Protein AF-A0A2V9PNW0-F1 (afdb_monomer_lite)

pLDDT: mean 81.1, std 16.1, range [35.38, 97.94]

Radius of gyration: 24.71 Å; chains: 1; bounding box: 60×25×69 Å

Structure (mmCIF, N/CA/C/O backbone):
data_AF-A0A2V9PNW0-F1
#
_entry.id   AF-A0A2V9PNW0-F1
#
loop_
_atom_site.group_PDB
_atom_site.id
_atom_site.type_symbol
_atom_site.label_atom_id
_atom_site.label_alt_id
_atom_site.label_comp_id
_atom_site.label_asym_id
_atom_site.label_entity_id
_atom_site.label_seq_id
_atom_site.pdbx_PDB_ins_code
_atom_site.Cartn_x
_atom_site.Cartn_y
_atom_site.Cartn_z
_atom_site.occupancy
_atom_site.B_iso_or_equiv
_atom_site.auth_seq_id
_atom_site.auth_comp_id
_atom_site.auth_asym_id
_atom_site.auth_atom_id
_atom_site.pdbx_PDB_model_num
ATOM 1 N N . MET A 1 1 ? 42.833 11.313 -47.149 1.00 35.38 1 MET A N 1
ATOM 2 C CA . MET A 1 1 ? 42.525 10.162 -46.273 1.00 35.38 1 MET A CA 1
ATOM 3 C C . MET A 1 1 ? 41.827 10.731 -45.046 1.00 35.38 1 MET A C 1
ATOM 5 O O . MET A 1 1 ? 42.430 11.571 -44.400 1.00 35.38 1 MET A O 1
ATOM 9 N N . LYS A 1 2 ? 40.541 10.427 -44.826 1.00 39.41 2 LYS A N 1
ATOM 10 C CA . LYS A 1 2 ? 39.776 10.883 -43.650 1.00 39.41 2 LYS A CA 1
ATOM 11 C C . LYS A 1 2 ? 39.806 9.745 -42.632 1.00 39.41 2 LYS A C 1
ATOM 13 O O . LYS A 1 2 ? 39.310 8.666 -42.948 1.00 39.41 2 LYS A O 1
ATOM 18 N N . ASP A 1 3 ? 40.432 9.949 -41.481 1.00 43.16 3 ASP A N 1
ATOM 19 C CA . ASP A 1 3 ? 40.456 8.973 -40.396 1.00 43.16 3 ASP A CA 1
ATOM 20 C C . ASP A 1 3 ? 39.111 8.998 -39.654 1.00 43.16 3 ASP A C 1
ATOM 22 O O . ASP A 1 3 ? 38.751 9.899 -38.902 1.00 43.16 3 ASP A O 1
ATOM 26 N N . GLY A 1 4 ? 38.292 7.995 -39.957 1.00 46.31 4 GLY A N 1
ATOM 27 C CA . GLY A 1 4 ? 36.977 7.799 -39.364 1.00 46.31 4 GLY A CA 1
ATOM 28 C C . GLY A 1 4 ? 37.054 7.133 -37.995 1.00 46.31 4 GLY A C 1
ATOM 29 O O . GLY A 1 4 ? 36.703 5.966 -37.867 1.00 46.31 4 GLY A O 1
ATOM 30 N N . SER A 1 5 ? 37.449 7.870 -36.962 1.00 52.53 5 SER A N 1
ATOM 31 C CA . SER A 1 5 ? 37.249 7.451 -35.569 1.00 52.53 5 SER A CA 1
ATOM 32 C C . SER A 1 5 ? 36.671 8.607 -34.766 1.00 52.53 5 SER A C 1
ATOM 34 O O . SER A 1 5 ? 37.365 9.279 -34.006 1.00 52.53 5 SER A O 1
ATOM 36 N N . SER A 1 6 ? 35.376 8.856 -34.965 1.00 51.34 6 SER A N 1
ATOM 37 C CA . SER A 1 6 ? 34.610 9.743 -34.094 1.00 51.34 6 SER A CA 1
ATOM 38 C C . SER A 1 6 ? 34.497 9.061 -32.730 1.00 51.34 6 SER A C 1
ATOM 40 O O . SER A 1 6 ? 33.733 8.115 -32.542 1.00 51.34 6 SER A O 1
ATOM 42 N N . LEU A 1 7 ? 35.362 9.470 -31.804 1.00 58.97 7 LEU A N 1
ATOM 43 C CA . LEU A 1 7 ? 35.321 9.035 -30.416 1.00 58.97 7 LEU A CA 1
ATOM 44 C C . LEU A 1 7 ? 34.025 9.589 -29.819 1.00 58.97 7 LEU A C 1
ATOM 46 O O . LEU A 1 7 ? 33.890 10.800 -29.674 1.00 58.97 7 LEU A O 1
ATOM 50 N N . ILE A 1 8 ? 33.068 8.714 -29.511 1.00 63.97 8 ILE A N 1
ATOM 51 C CA . ILE A 1 8 ? 31.850 9.106 -28.797 1.00 63.97 8 ILE A CA 1
ATOM 52 C C . ILE A 1 8 ? 32.288 9.683 -27.446 1.00 63.97 8 ILE A C 1
ATOM 54 O O . ILE A 1 8 ? 32.875 8.974 -26.623 1.00 63.97 8 ILE A O 1
ATOM 58 N N . ASP A 1 9 ? 32.048 10.978 -27.246 1.00 67.94 9 ASP A N 1
ATOM 59 C CA . ASP A 1 9 ? 32.286 11.646 -25.973 1.00 67.94 9 ASP A CA 1
ATOM 60 C C . ASP A 1 9 ? 31.179 11.261 -24.988 1.00 67.94 9 ASP A C 1
ATOM 62 O O . ASP A 1 9 ? 30.088 11.831 -24.971 1.00 67.94 9 ASP A O 1
ATOM 66 N N . LEU A 1 10 ? 31.471 10.248 -24.174 1.00 70.81 10 LEU A N 1
ATOM 67 C CA . LEU A 1 10 ? 30.571 9.763 -23.133 1.00 70.81 10 LEU A CA 1
ATOM 68 C C . LEU A 1 10 ? 30.488 10.711 -21.931 1.00 70.81 10 LEU A C 1
ATOM 70 O O . LEU A 1 10 ? 29.634 10.494 -21.077 1.00 70.81 10 LEU A O 1
ATOM 74 N N . GLY A 1 11 ? 31.310 11.769 -21.867 1.00 70.06 11 GLY A N 1
ATOM 75 C CA . GLY A 1 11 ? 31.331 12.713 -20.745 1.00 70.06 11 GLY A CA 1
ATOM 76 C C . GLY A 1 11 ? 30.011 13.460 -20.536 1.00 70.06 11 GLY A C 1
ATOM 77 O O . GLY A 1 11 ? 29.768 14.005 -19.461 1.00 70.06 11 GLY A O 1
ATOM 78 N N . THR A 1 12 ? 29.137 13.446 -21.545 1.00 74.06 12 THR A N 1
ATOM 79 C CA . THR A 1 12 ? 27.784 14.016 -21.490 1.00 74.06 12 THR A CA 1
ATOM 80 C C . THR A 1 12 ? 26.681 12.962 -21.360 1.00 74.06 12 THR A C 1
ATOM 82 O O . THR A 1 12 ? 25.506 13.310 -21.265 1.00 74.06 12 THR A O 1
ATOM 85 N N . CYS A 1 13 ? 27.034 11.676 -21.339 1.00 81.81 13 CYS A N 1
ATOM 86 C CA . CYS A 1 13 ? 26.082 10.581 -21.253 1.00 81.81 13 CYS A CA 1
ATOM 87 C C . CYS A 1 13 ? 25.822 10.184 -19.797 1.00 81.81 13 CYS A C 1
ATOM 89 O O . CYS A 1 13 ? 26.740 10.024 -18.987 1.00 81.81 13 CYS A O 1
ATOM 91 N N . GLU A 1 14 ? 24.549 9.960 -19.487 1.00 85.19 14 GLU A N 1
ATOM 92 C CA . GLU A 1 14 ? 24.104 9.408 -18.213 1.00 85.19 14 GLU A CA 1
ATOM 93 C C . GLU A 1 14 ? 23.606 7.974 -18.418 1.00 85.19 14 GLU A C 1
ATOM 95 O O . GLU A 1 14 ? 22.888 7.671 -19.371 1.00 85.19 14 GLU A O 1
ATOM 100 N N . LEU A 1 15 ? 24.007 7.086 -17.513 1.00 86.38 15 LEU A N 1
ATOM 101 C CA . LEU A 1 15 ? 23.532 5.716 -17.415 1.00 86.38 15 LEU A CA 1
ATOM 102 C C . LEU A 1 15 ? 22.468 5.640 -16.321 1.00 86.38 15 LEU A C 1
ATOM 104 O O . LEU A 1 15 ? 22.697 6.061 -15.186 1.00 86.38 15 LEU A O 1
ATOM 108 N N . ILE A 1 16 ? 21.315 5.071 -16.657 1.00 87.31 16 ILE A N 1
ATOM 109 C CA . ILE A 1 16 ? 20.193 4.879 -15.738 1.00 87.31 16 ILE A CA 1
ATOM 110 C C . ILE A 1 16 ? 19.760 3.418 -15.832 1.00 87.31 16 ILE A C 1
ATOM 112 O O . ILE A 1 16 ? 19.622 2.879 -16.928 1.00 87.31 16 ILE A O 1
ATOM 116 N N . ALA A 1 17 ? 19.546 2.778 -14.684 1.00 88.31 17 ALA A N 1
ATOM 117 C CA . ALA A 1 17 ? 18.937 1.456 -14.626 1.00 88.31 17 ALA A CA 1
ATOM 118 C C . ALA A 1 17 ? 17.413 1.587 -14.514 1.00 88.31 17 ALA A C 1
ATOM 120 O O . ALA A 1 17 ? 16.915 2.304 -13.642 1.00 88.31 17 ALA A O 1
ATOM 121 N N . ASP A 1 18 ? 16.692 0.879 -15.382 1.00 86.75 18 ASP A N 1
ATOM 122 C CA . ASP A 1 18 ? 15.231 0.865 -15.417 1.00 86.75 18 ASP A CA 1
ATOM 123 C C . ASP A 1 18 ? 14.691 -0.477 -14.908 1.00 86.75 18 ASP A C 1
ATOM 125 O O . ASP A 1 18 ? 15.042 -1.547 -15.410 1.00 86.75 18 ASP A O 1
ATOM 129 N N . LEU A 1 19 ? 13.854 -0.412 -13.875 1.00 83.50 19 LEU A N 1
ATOM 130 C CA . LEU A 1 19 ? 13.143 -1.549 -13.308 1.00 83.50 19 LEU A CA 1
ATOM 131 C C . LEU A 1 19 ? 11.840 -1.052 -12.677 1.00 83.50 19 LEU A C 1
ATOM 133 O O . LEU A 1 19 ? 11.847 -0.168 -11.817 1.00 83.50 19 LEU A O 1
ATOM 137 N N . ALA A 1 20 ? 10.716 -1.657 -13.063 1.00 81.19 20 ALA A N 1
ATOM 138 C CA . ALA A 1 20 ? 9.394 -1.252 -12.596 1.00 81.19 20 ALA A CA 1
ATOM 139 C C . ALA A 1 20 ? 9.307 -1.214 -11.057 1.00 81.19 20 ALA A C 1
ATOM 141 O O . ALA A 1 20 ? 9.552 -2.211 -10.380 1.00 81.19 20 ALA A O 1
ATOM 142 N N . GLY A 1 21 ? 8.928 -0.057 -10.503 1.00 74.31 21 GLY A N 1
ATOM 143 C CA . GLY A 1 21 ? 8.796 0.142 -9.054 1.00 74.31 21 GLY A CA 1
ATOM 144 C C . GLY A 1 21 ? 10.101 0.473 -8.323 1.00 74.31 21 GLY A C 1
ATOM 145 O O . GLY A 1 21 ? 10.089 0.609 -7.100 1.00 74.31 21 GLY A O 1
ATOM 146 N N . TYR A 1 22 ? 11.206 0.656 -9.043 1.00 85.50 22 TYR A N 1
ATOM 147 C CA . TYR A 1 22 ? 12.496 1.050 -8.489 1.00 85.50 22 TYR A CA 1
ATOM 148 C C . TYR A 1 22 ? 13.016 2.318 -9.170 1.00 85.50 22 TYR A C 1
ATOM 150 O O . TYR A 1 22 ? 12.680 2.623 -10.310 1.00 85.50 22 TYR A O 1
ATOM 158 N N . LYS A 1 23 ? 13.816 3.092 -8.438 1.00 86.94 23 LYS A N 1
ATOM 159 C CA . LYS A 1 23 ? 14.533 4.267 -8.935 1.00 86.94 23 LYS A CA 1
ATOM 160 C C . LYS A 1 23 ? 16.031 4.053 -8.756 1.00 8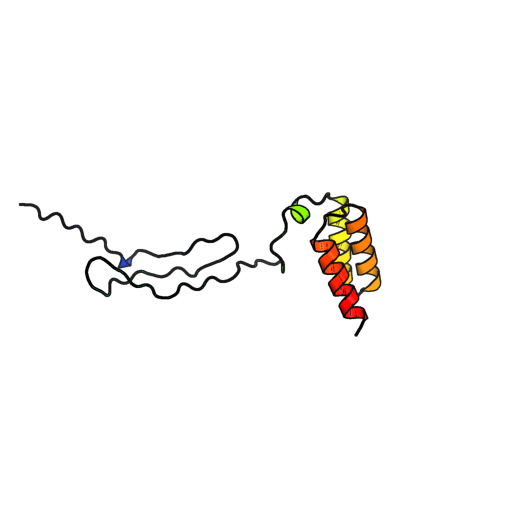6.94 23 LYS A C 1
ATOM 162 O O . LYS A 1 23 ? 16.477 3.660 -7.676 1.00 86.94 23 LYS A O 1
ATOM 167 N N . ALA A 1 24 ? 16.780 4.347 -9.810 1.00 89.19 24 ALA A N 1
ATOM 168 C CA . ALA A 1 24 ? 18.230 4.474 -9.794 1.00 89.19 24 ALA A CA 1
ATOM 169 C C . ALA A 1 24 ? 18.611 5.957 -9.827 1.00 89.19 24 ALA A C 1
ATOM 171 O O . ALA A 1 24 ? 17.911 6.767 -10.438 1.00 89.19 24 ALA A O 1
ATOM 172 N N . GLU A 1 25 ? 19.726 6.310 -9.198 1.00 86.38 25 GLU A N 1
ATOM 173 C CA . GLU A 1 25 ? 20.358 7.607 -9.444 1.00 86.38 25 GLU A CA 1
ATOM 174 C C . GLU A 1 25 ? 21.106 7.553 -10.786 1.00 86.38 25 GLU A C 1
ATOM 176 O O . GLU A 1 25 ? 21.831 6.582 -11.021 1.00 86.38 25 GLU A O 1
ATOM 181 N N . PRO A 1 26 ? 20.930 8.549 -11.678 1.00 85.38 26 PRO A N 1
ATOM 182 C CA . PRO A 1 26 ? 21.688 8.624 -12.922 1.00 85.38 26 PRO A CA 1
ATOM 183 C C . PRO A 1 26 ? 23.187 8.731 -12.647 1.00 85.38 26 PRO A C 1
ATOM 185 O O . PRO A 1 26 ? 23.623 9.570 -11.855 1.00 85.38 26 PRO A O 1
ATOM 188 N N . LEU A 1 27 ? 23.981 7.903 -13.324 1.00 85.94 27 LEU A N 1
ATOM 189 C CA . LEU A 1 27 ? 25.436 7.925 -13.226 1.00 85.94 27 LEU A CA 1
ATOM 190 C C . LEU A 1 27 ? 26.037 8.531 -14.491 1.00 85.94 27 LEU A C 1
ATOM 192 O O . LEU A 1 27 ? 25.788 8.048 -15.593 1.00 85.94 27 LEU A O 1
ATOM 196 N N . ARG A 1 28 ? 26.877 9.556 -14.341 1.00 82.06 28 ARG A N 1
ATOM 197 C CA . ARG A 1 28 ? 27.638 10.112 -15.466 1.00 82.06 28 ARG A CA 1
ATOM 198 C C . ARG A 1 28 ? 28.778 9.190 -15.848 1.00 82.06 28 ARG A C 1
ATOM 200 O O . ARG A 1 28 ? 29.546 8.750 -14.993 1.00 82.06 28 ARG A O 1
ATOM 207 N N . LEU A 1 29 ? 28.888 8.920 -17.141 1.00 79.19 29 LEU A N 1
ATOM 208 C CA . LEU A 1 29 ? 29.941 8.078 -17.677 1.00 79.19 29 LEU A CA 1
ATOM 209 C C . LEU A 1 29 ? 31.204 8.914 -17.876 1.00 79.19 29 LEU A C 1
ATOM 211 O O . LEU A 1 29 ? 31.346 9.649 -18.847 1.00 79.19 29 LEU A O 1
ATOM 215 N N . THR A 1 30 ? 32.160 8.785 -16.964 1.00 69.50 30 THR A N 1
ATOM 216 C CA . THR A 1 30 ? 33.499 9.334 -17.180 1.00 69.50 30 THR A CA 1
ATOM 217 C C . THR A 1 30 ? 34.330 8.290 -17.916 1.00 69.50 30 THR A C 1
ATOM 219 O O . THR A 1 30 ? 34.429 7.143 -17.478 1.00 69.50 30 THR A O 1
ATOM 222 N N . ARG A 1 31 ? 34.943 8.653 -19.046 1.00 66.25 31 ARG A N 1
ATOM 223 C CA . ARG A 1 31 ? 35.860 7.746 -19.745 1.00 66.25 31 ARG A CA 1
ATOM 224 C C . ARG A 1 31 ? 37.163 7.623 -18.954 1.00 66.25 31 ARG A C 1
ATOM 226 O O . ARG A 1 31 ? 38.089 8.400 -19.151 1.00 66.25 31 ARG A O 1
ATOM 233 N N . THR A 1 32 ? 37.241 6.631 -18.078 1.00 59.78 32 THR A N 1
ATOM 234 C CA . THR A 1 32 ? 38.471 6.244 -17.374 1.00 59.78 32 THR A CA 1
ATOM 235 C C . THR A 1 32 ? 38.723 4.755 -17.603 1.00 59.78 32 THR A C 1
ATOM 237 O O . THR A 1 32 ? 38.227 3.930 -16.841 1.00 59.78 32 THR A O 1
ATOM 240 N N . GLY A 1 33 ? 39.433 4.393 -18.681 1.00 59.69 33 GLY A N 1
ATOM 241 C CA . GLY A 1 33 ? 39.796 2.996 -18.966 1.00 59.69 33 GLY A CA 1
ATOM 242 C C . GLY A 1 33 ? 39.984 2.635 -20.445 1.00 59.69 33 GLY A C 1
ATOM 243 O O . GLY A 1 33 ? 39.640 3.415 -21.340 1.00 59.69 33 GLY A O 1
ATOM 244 N N . ASP A 1 34 ? 40.543 1.437 -20.661 1.00 58.16 34 ASP A N 1
ATOM 245 C CA . ASP A 1 34 ? 40.862 0.839 -21.961 1.00 58.16 34 ASP A CA 1
ATOM 246 C C . ASP A 1 34 ? 39.647 0.707 -22.892 1.00 58.16 34 ASP A C 1
ATOM 248 O O . ASP A 1 34 ? 38.486 0.590 -22.494 1.00 58.16 34 ASP A O 1
ATOM 252 N N . ILE A 1 35 ? 39.945 0.754 -24.186 1.00 59.47 35 ILE A N 1
ATOM 253 C CA . ILE A 1 35 ? 38.991 0.837 -25.287 1.00 59.47 35 ILE A CA 1
ATOM 254 C C . ILE A 1 35 ? 38.097 -0.417 -25.292 1.00 59.47 35 ILE A C 1
ATOM 256 O O . ILE A 1 35 ? 38.554 -1.502 -25.631 1.00 59.47 35 ILE A O 1
ATOM 260 N N . GLY A 1 36 ? 36.812 -0.263 -24.951 1.00 64.81 36 GLY A N 1
ATOM 261 C CA . GLY A 1 36 ? 35.785 -1.294 -25.163 1.00 64.81 36 GLY A CA 1
ATOM 262 C C . GLY A 1 36 ? 34.993 -1.736 -23.930 1.00 64.81 36 GLY A C 1
ATOM 263 O O . GLY A 1 36 ? 33.937 -2.338 -24.103 1.00 64.81 36 GLY A O 1
ATOM 264 N N . ALA A 1 37 ? 35.425 -1.406 -22.708 1.00 67.00 37 ALA A N 1
ATOM 265 C CA . ALA A 1 37 ? 34.667 -1.720 -21.495 1.00 67.00 37 ALA A CA 1
ATOM 266 C C . ALA A 1 37 ? 34.698 -0.560 -20.492 1.00 67.00 37 ALA A C 1
ATOM 268 O O . ALA A 1 37 ? 35.760 -0.128 -20.052 1.00 67.00 37 ALA A O 1
ATOM 269 N N . VAL A 1 38 ? 33.517 -0.075 -20.104 1.00 74.94 38 VAL A N 1
ATOM 270 C CA . VAL A 1 38 ? 33.353 0.923 -19.040 1.00 74.94 38 VAL A CA 1
ATOM 271 C C . VAL A 1 38 ? 32.806 0.204 -17.812 1.00 74.94 38 VAL A C 1
ATOM 273 O O . VAL A 1 38 ? 31.672 -0.270 -17.820 1.00 74.94 38 VAL A O 1
ATOM 276 N N . ASN A 1 39 ? 33.616 0.097 -16.759 1.00 77.31 39 ASN A N 1
ATOM 277 C CA . ASN A 1 39 ? 33.161 -0.434 -15.479 1.00 77.31 39 ASN A CA 1
ATOM 278 C C . ASN A 1 39 ? 32.511 0.693 -14.666 1.00 77.31 39 ASN A C 1
ATOM 280 O O . ASN A 1 39 ? 33.176 1.655 -14.292 1.00 77.31 39 ASN A O 1
ATOM 284 N N . VAL A 1 40 ? 31.212 0.559 -14.403 1.00 80.00 40 VAL A N 1
ATOM 285 C CA . VAL A 1 40 ? 30.391 1.545 -13.680 1.00 80.00 40 VAL A CA 1
ATOM 286 C C . VAL A 1 40 ? 30.122 1.160 -12.221 1.00 80.00 40 VAL A C 1
ATOM 288 O O . VAL A 1 40 ? 29.409 1.867 -11.514 1.00 80.00 40 VAL A O 1
ATOM 291 N N . GLY A 1 41 ? 30.695 0.047 -11.754 1.00 83.31 41 GLY A N 1
ATOM 292 C CA . GLY A 1 41 ? 30.455 -0.485 -10.416 1.00 83.31 41 GLY A CA 1
ATOM 293 C C . GLY A 1 41 ? 29.024 -0.994 -10.207 1.00 83.31 41 GLY A C 1
ATOM 294 O O . GLY A 1 41 ? 28.297 -1.310 -11.150 1.00 83.31 41 GLY A O 1
ATOM 295 N N . THR A 1 42 ? 28.626 -1.111 -8.940 1.00 86.38 42 THR A N 1
ATOM 296 C CA . THR A 1 42 ? 27.290 -1.580 -8.548 1.00 86.38 42 THR A CA 1
ATOM 297 C C . THR A 1 42 ? 26.272 -0.447 -8.631 1.00 86.38 42 THR A C 1
ATOM 299 O O . THR A 1 42 ? 26.391 0.548 -7.919 1.00 86.38 42 THR A O 1
ATOM 302 N N . ILE A 1 43 ? 25.218 -0.629 -9.429 1.00 88.31 43 ILE A N 1
ATOM 303 C CA . ILE A 1 43 ? 24.078 0.294 -9.467 1.00 88.31 43 ILE A CA 1
ATOM 304 C C . ILE A 1 43 ? 23.081 -0.107 -8.377 1.00 88.31 43 ILE A C 1
ATOM 306 O O . ILE A 1 43 ? 22.522 -1.203 -8.402 1.00 88.31 43 ILE A O 1
ATOM 310 N N . VAL A 1 44 ? 22.854 0.784 -7.411 1.00 88.50 44 VAL A N 1
ATOM 311 C CA . VAL A 1 44 ? 21.906 0.552 -6.314 1.00 88.50 44 VAL A CA 1
ATOM 312 C C . VAL A 1 44 ? 20.517 1.047 -6.709 1.00 88.50 44 VAL A C 1
ATOM 314 O O . VAL A 1 44 ? 20.317 2.232 -6.974 1.00 88.50 44 VAL A O 1
ATOM 317 N N . LEU A 1 45 ? 19.542 0.139 -6.696 1.00 87.62 45 LEU A N 1
ATOM 318 C CA . LEU A 1 45 ? 18.132 0.448 -6.917 1.00 87.62 45 LEU A CA 1
ATOM 319 C C . LEU A 1 45 ? 17.421 0.678 -5.585 1.00 87.62 45 LEU A C 1
ATOM 321 O O . LEU A 1 45 ? 17.430 -0.185 -4.706 1.00 87.62 45 LEU A O 1
ATOM 325 N N . ARG A 1 46 ? 16.753 1.824 -5.442 1.00 84.12 46 ARG A N 1
ATOM 326 C CA . ARG A 1 46 ? 15.888 2.108 -4.290 1.00 84.12 46 ARG A CA 1
ATOM 327 C C . ARG A 1 46 ? 14.436 1.893 -4.691 1.00 84.12 46 ARG A C 1
ATOM 329 O O . ARG A 1 46 ? 14.029 2.316 -5.769 1.00 84.12 46 ARG A O 1
ATOM 336 N N . GLY A 1 47 ? 13.642 1.261 -3.827 1.00 79.31 47 GLY A N 1
ATOM 337 C CA . GLY A 1 47 ? 12.202 1.129 -4.054 1.00 79.31 47 GLY A CA 1
ATOM 338 C C . GLY A 1 47 ? 11.573 2.509 -4.253 1.00 79.31 47 GLY A C 1
ATOM 339 O O . GLY A 1 47 ? 11.711 3.394 -3.407 1.00 79.31 47 GLY A O 1
ATOM 340 N N . ALA A 1 48 ? 10.911 2.708 -5.388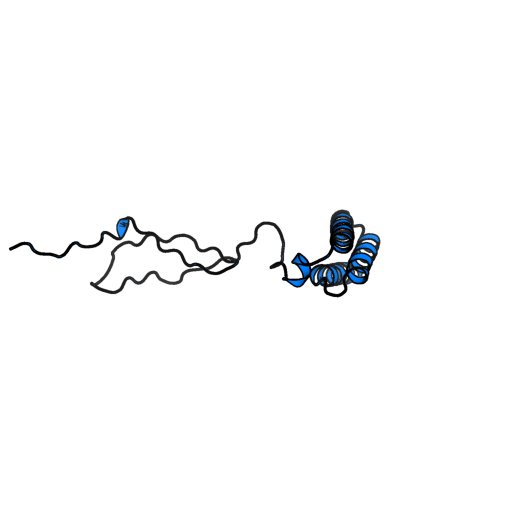 1.00 68.69 48 ALA A N 1
ATOM 341 C CA . ALA A 1 48 ? 10.244 3.949 -5.730 1.00 68.69 48 ALA A CA 1
ATOM 342 C C . ALA A 1 48 ? 8.920 4.015 -4.965 1.00 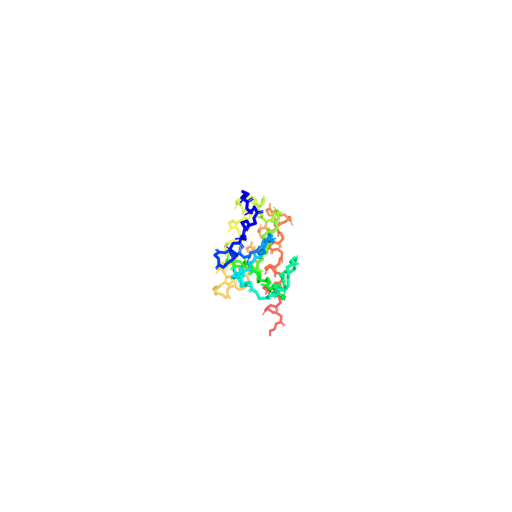68.69 48 ALA A C 1
ATOM 344 O O . ALA A 1 48 ? 7.864 3.705 -5.504 1.00 68.69 48 ALA A O 1
ATOM 345 N N . ALA A 1 49 ? 8.969 4.376 -3.687 1.00 61.28 49 ALA A N 1
ATOM 346 C CA . ALA A 1 49 ? 7.765 4.633 -2.912 1.00 61.28 49 ALA A CA 1
ATOM 347 C C . ALA A 1 49 ? 7.385 6.117 -3.021 1.00 61.28 49 ALA A C 1
ATOM 349 O O . ALA A 1 49 ? 8.102 6.965 -2.489 1.00 61.28 49 ALA A O 1
ATOM 350 N N . PRO A 1 50 ? 6.239 6.461 -3.631 1.00 53.78 50 PRO A N 1
ATOM 351 C CA . PRO A 1 50 ? 5.536 7.675 -3.287 1.00 53.78 50 PRO A CA 1
ATOM 352 C C . PRO A 1 50 ? 4.268 7.269 -2.522 1.00 53.78 50 PRO A C 1
ATOM 354 O O . PRO A 1 50 ? 3.275 6.837 -3.093 1.00 53.78 50 PRO A O 1
ATOM 357 N N . ASN A 1 51 ? 4.298 7.408 -1.200 1.00 51.09 51 ASN A N 1
ATOM 358 C CA . ASN A 1 51 ? 3.107 7.554 -0.353 1.00 51.09 51 ASN A CA 1
ATOM 359 C C . ASN A 1 51 ? 2.131 6.377 -0.173 1.00 51.09 51 ASN A C 1
ATOM 361 O O . ASN A 1 51 ? 1.078 6.588 0.428 1.00 51.09 51 ASN A O 1
ATOM 365 N N . GLN A 1 52 ? 2.460 5.143 -0.557 1.00 50.66 52 GLN A N 1
ATOM 366 C CA . GLN A 1 52 ? 1.771 3.966 -0.011 1.00 50.66 52 GLN A CA 1
ATOM 367 C C . GLN A 1 52 ? 2.781 2.875 0.358 1.00 50.66 52 GLN A C 1
ATOM 369 O O . GLN A 1 52 ? 3.701 2.631 -0.421 1.00 50.66 52 GLN A O 1
ATOM 374 N N . PRO A 1 53 ? 2.646 2.199 1.518 1.00 50.50 53 PRO A N 1
ATOM 375 C CA . PRO A 1 53 ? 3.635 1.221 1.978 1.00 50.50 53 PRO A CA 1
ATOM 376 C C . PRO A 1 53 ? 3.680 -0.072 1.145 1.00 50.50 53 PRO A C 1
ATOM 378 O O . PRO A 1 53 ? 4.325 -1.033 1.560 1.00 50.50 53 PRO A O 1
ATOM 381 N N . PHE A 1 54 ? 2.971 -0.143 0.015 1.00 53.62 54 PHE A N 1
ATOM 382 C CA . PHE A 1 54 ? 2.738 -1.382 -0.713 1.00 53.62 54 PHE A CA 1
ATOM 383 C C . PHE A 1 54 ? 2.767 -1.146 -2.220 1.00 53.62 54 PHE A C 1
ATOM 385 O O . PHE A 1 54 ? 2.122 -0.230 -2.728 1.00 53.62 54 PHE A O 1
ATOM 392 N N . THR A 1 55 ? 3.443 -2.039 -2.940 1.00 54.50 55 THR A N 1
ATOM 393 C CA . THR A 1 55 ? 3.137 -2.326 -4.341 1.00 54.50 55 THR A CA 1
ATOM 394 C C . THR A 1 55 ? 1.654 -2.690 -4.423 1.00 54.50 55 THR A C 1
ATOM 396 O O . THR A 1 55 ? 1.209 -3.700 -3.876 1.00 54.50 55 THR A O 1
ATOM 399 N N . VAL A 1 56 ? 0.842 -1.815 -5.017 1.00 58.09 56 VAL A N 1
ATOM 400 C CA . VAL A 1 56 ? -0.610 -2.008 -5.068 1.00 58.09 56 VAL A CA 1
ATOM 401 C C . VAL A 1 56 ? -0.894 -3.233 -5.941 1.00 58.09 56 VAL A C 1
ATOM 403 O O . VAL A 1 56 ? -0.671 -3.208 -7.148 1.00 58.09 56 VAL A O 1
ATOM 406 N N . SER A 1 57 ? -1.350 -4.330 -5.328 1.00 67.50 57 SER A N 1
ATOM 407 C CA . SER A 1 57 ? -1.750 -5.543 -6.054 1.00 67.50 57 SER A CA 1
ATOM 408 C C . SER A 1 57 ? -2.806 -5.214 -7.116 1.00 67.50 57 SER A C 1
ATOM 410 O O . SER A 1 57 ? -3.699 -4.398 -6.868 1.00 67.50 57 SER A O 1
ATOM 412 N N . LEU A 1 58 ? -2.772 -5.912 -8.258 1.00 68.50 58 LEU A N 1
ATOM 413 C CA . LEU A 1 58 ? -3.819 -5.841 -9.287 1.00 68.50 58 LEU A CA 1
ATOM 414 C C . LEU A 1 58 ? -5.217 -6.037 -8.693 1.00 68.50 58 LEU A C 1
ATOM 416 O O . LEU A 1 58 ? -6.174 -5.385 -9.107 1.00 68.50 58 LEU A O 1
ATOM 420 N N . THR A 1 59 ? -5.334 -6.895 -7.676 1.00 71.81 59 THR A N 1
ATOM 421 C CA . THR A 1 59 ? -6.614 -7.117 -7.009 1.00 71.81 59 THR A CA 1
ATOM 422 C C . THR A 1 59 ? -7.100 -5.862 -6.293 1.00 71.81 59 THR A C 1
ATOM 424 O O . THR A 1 59 ? -8.281 -5.554 -6.384 1.00 71.81 59 THR A O 1
ATOM 427 N N . SER A 1 60 ? -6.210 -5.106 -5.650 1.00 72.81 60 SER A N 1
ATOM 428 C CA . SER A 1 60 ? -6.531 -3.856 -4.956 1.00 72.81 60 SER A CA 1
ATOM 429 C C . SER A 1 60 ? -6.889 -2.716 -5.913 1.00 72.81 60 SER A C 1
ATOM 431 O O . SER A 1 60 ? -7.779 -1.926 -5.605 1.00 72.81 60 SER A O 1
ATOM 433 N N . LEU A 1 61 ? -6.255 -2.647 -7.089 1.00 77.69 61 LEU A N 1
ATOM 434 C CA . LEU A 1 61 ? -6.620 -1.681 -8.136 1.00 77.69 61 LEU A CA 1
ATOM 435 C C . LEU A 1 61 ? -8.039 -1.934 -8.667 1.00 77.69 61 LEU A C 1
ATOM 437 O O . LEU A 1 61 ? -8.823 -0.995 -8.825 1.00 77.69 61 LEU A O 1
ATOM 441 N N . ALA A 1 62 ? -8.379 -3.210 -8.859 1.00 83.69 62 ALA A N 1
ATOM 442 C CA . ALA A 1 62 ? -9.683 -3.664 -9.333 1.00 83.69 62 ALA A CA 1
ATOM 443 C C . ALA A 1 62 ? -10.796 -3.618 -8.266 1.00 83.69 62 ALA A C 1
ATOM 445 O O . ALA A 1 62 ? -11.923 -4.026 -8.545 1.00 83.69 62 ALA A O 1
ATOM 446 N N . ALA A 1 63 ? -10.509 -3.155 -7.043 1.00 88.44 63 ALA A N 1
ATOM 447 C CA . ALA A 1 63 ? -11.520 -3.091 -5.997 1.00 88.44 63 ALA A CA 1
ATOM 448 C C . ALA A 1 63 ? -12.667 -2.134 -6.399 1.00 88.44 63 ALA A C 1
ATOM 450 O O . ALA A 1 63 ? -12.398 -1.016 -6.854 1.00 88.44 63 ALA A O 1
ATOM 451 N N . PRO A 1 64 ? -13.938 -2.535 -6.219 1.00 93.19 64 PRO A N 1
ATOM 452 C CA . PRO A 1 64 ? -15.084 -1.677 -6.500 1.00 93.19 64 PRO A CA 1
ATOM 453 C C . PRO A 1 64 ? -15.170 -0.521 -5.494 1.00 93.19 64 PRO A C 1
ATOM 455 O O . PRO A 1 64 ? -14.729 -0.651 -4.349 1.00 93.19 64 PRO A O 1
ATOM 458 N N . ASP A 1 65 ? -15.805 0.585 -5.884 1.00 93.19 65 ASP A N 1
ATOM 459 C CA . ASP A 1 65 ? -15.854 1.825 -5.088 1.00 93.19 65 ASP A CA 1
ATOM 460 C C . ASP A 1 65 ? -16.416 1.617 -3.681 1.00 93.19 65 ASP A C 1
ATOM 462 O O . ASP A 1 65 ? -15.900 2.160 -2.708 1.00 93.19 65 ASP A O 1
ATOM 466 N N . LYS A 1 66 ? -17.419 0.742 -3.537 1.00 92.50 66 LYS A N 1
ATOM 467 C CA . LYS A 1 66 ? -17.983 0.379 -2.229 1.00 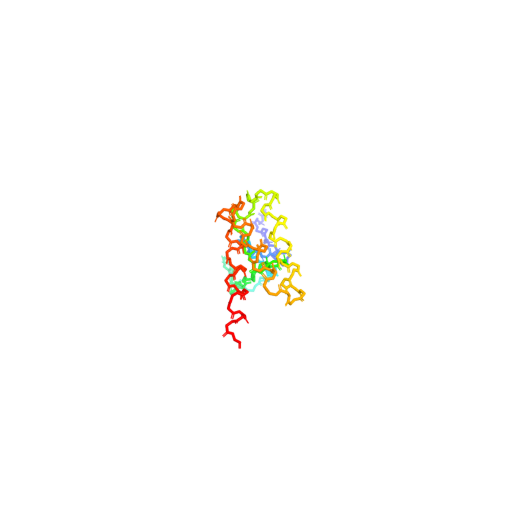92.50 66 LYS A CA 1
ATOM 468 C C . LYS A 1 66 ? -16.933 -0.225 -1.288 1.00 92.50 66 LYS A C 1
ATOM 470 O O . LYS A 1 66 ? -16.950 0.056 -0.090 1.00 92.50 66 LYS A O 1
ATOM 475 N N . ALA A 1 67 ? -16.035 -1.057 -1.816 1.00 95.19 67 ALA A N 1
ATOM 476 C CA . ALA A 1 67 ? -14.960 -1.661 -1.038 1.00 95.19 67 ALA A CA 1
ATOM 477 C C . ALA A 1 67 ? -13.858 -0.637 -0.729 1.00 95.19 67 ALA A C 1
ATOM 479 O O . ALA A 1 67 ? -13.389 -0.585 0.408 1.00 95.19 67 ALA A O 1
ATOM 480 N N . LYS A 1 68 ? -13.498 0.211 -1.704 1.00 93.81 68 LYS A N 1
ATOM 481 C CA . LYS A 1 68 ? -12.522 1.302 -1.534 1.00 93.81 68 LYS A CA 1
ATOM 482 C C . LYS A 1 68 ? -12.964 2.298 -0.461 1.00 93.81 68 LYS A C 1
ATOM 484 O O . LYS A 1 68 ? -12.215 2.541 0.475 1.00 93.81 68 LYS A O 1
ATOM 489 N N . ALA A 1 69 ? -14.214 2.758 -0.505 1.00 95.38 69 ALA A N 1
ATOM 490 C CA . ALA A 1 69 ? -14.760 3.691 0.480 1.00 95.38 69 ALA A CA 1
ATOM 491 C C . ALA A 1 69 ? -14.752 3.114 1.910 1.00 95.38 69 ALA A C 1
ATOM 493 O O . ALA A 1 69 ? -14.442 3.811 2.877 1.00 95.38 69 ALA A O 1
ATOM 494 N N . ALA A 1 70 ? -15.069 1.822 2.066 1.00 97.12 70 ALA A N 1
ATOM 495 C CA . ALA A 1 70 ? -14.979 1.151 3.362 1.00 97.12 70 ALA A CA 1
ATOM 496 C C . ALA A 1 70 ? -13.523 1.026 3.849 1.00 97.12 70 ALA A C 1
ATOM 498 O O . ALA A 1 70 ? -13.255 1.237 5.031 1.00 97.12 70 ALA A O 1
ATOM 499 N N . PHE A 1 71 ? -12.585 0.728 2.947 1.00 96.00 71 PHE A N 1
ATOM 500 C CA . PHE A 1 71 ? -11.158 0.655 3.258 1.00 96.00 71 PHE A CA 1
ATOM 501 C C . PHE A 1 71 ? -10.589 2.018 3.678 1.00 96.00 71 PHE A C 1
ATOM 503 O O . PHE A 1 71 ? -9.962 2.118 4.730 1.00 96.00 71 PHE A O 1
ATOM 510 N N . GLU A 1 72 ? -10.868 3.079 2.921 1.00 95.19 72 GLU A N 1
ATOM 511 C CA . GLU A 1 72 ? -10.423 4.447 3.221 1.00 95.19 72 GLU A CA 1
ATOM 512 C C . GLU A 1 72 ? -10.950 4.939 4.572 1.00 95.19 72 GLU A C 1
ATOM 514 O O . GLU A 1 72 ? -10.204 5.515 5.367 1.00 95.19 72 GLU A O 1
ATOM 519 N N . LYS A 1 73 ? -12.213 4.631 4.887 1.00 96.81 73 LYS A N 1
ATOM 520 C CA . LYS A 1 73 ? -12.788 4.910 6.207 1.00 96.81 73 LYS A CA 1
ATOM 521 C C . LYS A 1 73 ? -12.046 4.173 7.326 1.00 96.81 73 LYS A C 1
ATOM 523 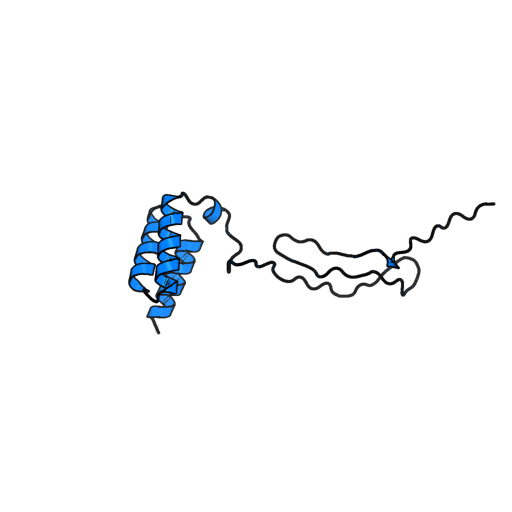O O . LYS A 1 73 ? -11.824 4.749 8.392 1.00 96.81 73 LYS A O 1
ATOM 528 N N . GLY A 1 74 ? -11.664 2.916 7.093 1.00 96.38 74 GLY A N 1
ATOM 529 C CA . GLY A 1 74 ? -10.853 2.134 8.027 1.00 96.38 74 GLY A CA 1
ATOM 530 C C . GLY A 1 74 ? -9.476 2.753 8.254 1.00 96.38 74 GLY A C 1
ATOM 531 O O . GLY A 1 74 ? -9.075 2.938 9.402 1.00 96.38 74 GLY A O 1
ATOM 532 N N . GLU A 1 75 ? -8.795 3.171 7.186 1.00 95.62 75 GLU A N 1
ATOM 533 C CA . GLU A 1 75 ? -7.511 3.879 7.262 1.00 95.62 75 GLU A CA 1
ATOM 534 C C . GLU A 1 75 ? -7.617 5.184 8.062 1.00 95.62 75 GLU A C 1
ATOM 536 O O . GLU A 1 75 ? -6.760 5.478 8.898 1.00 95.62 75 GLU A O 1
ATOM 541 N N . GLU A 1 76 ? -8.677 5.967 7.857 1.00 96.19 76 GLU A N 1
ATOM 542 C CA . GLU A 1 76 ? -8.898 7.206 8.604 1.00 96.19 76 GLU A CA 1
ATOM 543 C C . GLU A 1 76 ? -9.145 6.938 10.098 1.00 96.19 76 GLU A C 1
ATOM 545 O O . GLU A 1 76 ? -8.600 7.625 10.966 1.00 96.19 76 GLU A O 1
ATOM 550 N N . GLN A 1 77 ? -9.940 5.917 10.422 1.00 96.12 77 GLN A N 1
ATOM 551 C CA . GLN A 1 77 ? -10.186 5.501 11.804 1.00 96.12 77 GLN A CA 1
ATOM 552 C C . GLN A 1 77 ? -8.910 4.989 12.475 1.00 96.12 77 GLN A C 1
ATOM 554 O O . GLN A 1 77 ? -8.639 5.366 13.616 1.00 96.12 77 GLN A O 1
ATOM 559 N N . LYS A 1 78 ? -8.101 4.209 11.750 1.00 94.19 78 LYS A N 1
ATOM 560 C CA . LYS A 1 78 ? -6.787 3.725 12.184 1.00 94.19 78 LYS A CA 1
ATOM 561 C C . LYS A 1 78 ? -5.860 4.892 12.527 1.00 94.19 78 LYS A C 1
ATOM 563 O O . LYS A 1 78 ? -5.309 4.931 13.620 1.00 94.19 78 LYS A O 1
ATOM 568 N N . LYS A 1 79 ? -5.764 5.898 11.647 1.00 92.69 79 LYS A N 1
ATOM 569 C CA . LYS A 1 79 ? -4.975 7.126 11.884 1.00 92.69 79 LYS A CA 1
ATOM 570 C C . LYS A 1 79 ? -5.438 7.911 13.115 1.00 92.69 79 LYS A C 1
ATOM 572 O O . LYS A 1 79 ? -4.626 8.557 13.764 1.00 92.69 79 LYS A O 1
ATOM 577 N N . LYS A 1 80 ? -6.730 7.844 13.450 1.00 94.19 80 LYS A N 1
ATOM 578 C CA . LYS A 1 80 ? -7.319 8.464 14.650 1.00 94.19 80 LYS A CA 1
ATOM 579 C C . LYS A 1 80 ? -7.209 7.587 15.910 1.00 94.19 80 LYS A C 1
ATOM 581 O O . LYS A 1 80 ? -7.825 7.927 16.916 1.00 94.19 80 LYS A O 1
ATOM 586 N N . GLY A 1 81 ? -6.512 6.447 15.855 1.00 92.56 81 GLY A N 1
ATOM 587 C CA . GLY A 1 81 ? -6.395 5.497 16.970 1.00 92.56 81 GLY A CA 1
ATOM 588 C C . GLY A 1 81 ? -7.693 4.748 17.304 1.00 92.56 81 GLY A C 1
ATOM 589 O O . GLY A 1 81 ? -7.796 4.103 18.342 1.00 92.56 81 GLY A O 1
ATOM 590 N N . LYS A 1 82 ? -8.716 4.820 16.443 1.00 95.19 82 LYS A N 1
ATOM 591 C CA . LYS A 1 82 ? -10.014 4.157 16.645 1.00 95.19 82 LYS A CA 1
ATOM 592 C C . LYS A 1 82 ? -9.955 2.716 16.138 1.00 95.19 82 LYS A C 1
ATOM 594 O O . LYS A 1 82 ? -10.614 2.375 15.157 1.00 95.19 82 LYS A O 1
ATOM 599 N N . TRP A 1 83 ?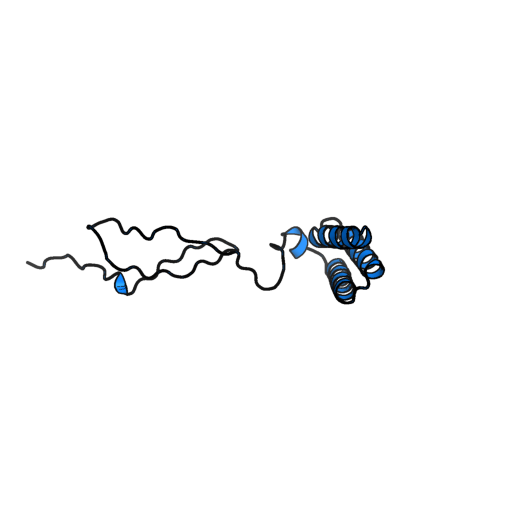 -9.161 1.878 16.803 1.00 93.94 83 TRP A N 1
ATOM 600 C CA . TRP A 1 83 ? -8.805 0.530 16.340 1.00 93.94 83 TRP A CA 1
ATOM 601 C C . TRP A 1 83 ? -10.013 -0.380 16.090 1.00 93.94 83 TRP A C 1
ATOM 603 O O . TRP A 1 83 ? -10.130 -0.952 15.010 1.00 93.94 83 TRP A O 1
ATOM 613 N N . SER A 1 84 ? -10.959 -0.449 17.031 1.00 94.25 84 SER A N 1
ATOM 614 C CA . SER A 1 84 ? -12.176 -1.265 16.878 1.00 94.25 84 SER A CA 1
ATOM 615 C C . SER A 1 84 ? -13.018 -0.832 15.666 1.00 94.25 84 SER A C 1
ATOM 617 O O . SER A 1 84 ? -13.362 -1.646 14.810 1.00 94.25 84 SER A O 1
ATOM 619 N N . ALA A 1 85 ? -13.240 0.477 15.504 1.00 95.69 85 ALA A N 1
ATOM 620 C CA . ALA A 1 85 ? -13.982 1.002 14.359 1.00 95.69 85 ALA A CA 1
ATOM 621 C C . ALA A 1 85 ? -13.258 0.734 13.026 1.00 95.69 85 ALA A C 1
ATOM 623 O O . ALA A 1 85 ? -13.906 0.395 12.033 1.00 95.69 85 ALA A O 1
ATOM 624 N N . ALA A 1 86 ? -11.924 0.847 13.013 1.00 97.12 86 ALA A N 1
ATOM 625 C CA . ALA A 1 86 ? -11.107 0.538 11.844 1.00 97.12 86 ALA A CA 1
ATOM 626 C C . ALA A 1 86 ? -11.254 -0.933 11.427 1.00 97.12 86 ALA A C 1
ATOM 628 O O . ALA A 1 86 ? -11.454 -1.214 10.245 1.00 97.12 86 ALA A O 1
ATOM 629 N N . MET A 1 87 ? -11.245 -1.867 12.389 1.00 96.56 87 MET A N 1
ATOM 630 C CA . MET A 1 87 ? -11.480 -3.289 12.114 1.00 96.56 87 MET A CA 1
ATOM 631 C C . MET A 1 87 ? -12.829 -3.528 11.437 1.00 96.56 87 MET A C 1
ATOM 633 O O . MET A 1 87 ? -12.889 -4.265 10.452 1.00 96.56 87 MET A O 1
ATOM 637 N N . ASP A 1 88 ? -13.900 -2.897 11.921 1.00 97.50 88 ASP A N 1
ATOM 638 C CA . ASP A 1 88 ? -15.232 -3.037 11.324 1.00 97.50 88 ASP A CA 1
ATOM 639 C C . ASP A 1 88 ? -15.277 -2.515 9.887 1.00 97.50 88 ASP A C 1
ATOM 641 O O . ASP A 1 88 ? -15.880 -3.134 9.006 1.00 97.50 88 ASP A O 1
ATOM 645 N N . SER A 1 89 ? -14.619 -1.386 9.625 1.00 97.88 89 SER A N 1
ATOM 646 C CA . SER A 1 89 ? -14.527 -0.813 8.281 1.00 97.88 89 SER A CA 1
ATOM 647 C C . SER A 1 89 ? -13.721 -1.707 7.332 1.00 97.88 89 SER A C 1
ATOM 649 O O . SER A 1 89 ? -14.166 -1.956 6.209 1.00 97.88 89 SER A O 1
ATOM 651 N N . PHE A 1 90 ? -12.609 -2.295 7.786 1.00 97.38 90 PHE A N 1
ATOM 652 C CA . PHE A 1 90 ? -11.850 -3.259 6.983 1.00 97.38 90 PHE A CA 1
ATOM 653 C C . PHE A 1 90 ? -12.630 -4.553 6.725 1.00 97.38 90 PHE A C 1
ATOM 655 O O . PHE A 1 90 ? -12.643 -5.040 5.594 1.00 97.38 90 PHE A O 1
ATOM 662 N N . ARG A 1 91 ? -13.375 -5.073 7.711 1.00 97.75 91 ARG A N 1
ATOM 663 C CA . ARG A 1 91 ? -14.282 -6.218 7.506 1.00 97.75 91 ARG A CA 1
ATOM 664 C C . ARG A 1 91 ? -15.363 -5.913 6.469 1.00 97.75 91 ARG A C 1
ATOM 666 O O . ARG A 1 91 ? -15.675 -6.776 5.652 1.00 97.75 91 ARG A O 1
ATOM 673 N N . LYS A 1 92 ? -15.904 -4.691 6.449 1.00 97.94 92 LYS A N 1
ATOM 674 C CA . LYS A 1 92 ? -16.862 -4.253 5.416 1.00 97.94 92 LYS A CA 1
ATOM 675 C C . LYS A 1 92 ? -16.225 -4.190 4.029 1.00 97.94 92 LYS A C 1
ATOM 677 O O . LYS A 1 92 ? -16.862 -4.608 3.065 1.00 97.94 92 LYS A O 1
ATOM 682 N N . ALA A 1 93 ? -14.983 -3.719 3.925 1.00 97.12 93 ALA A N 1
ATOM 683 C CA . ALA A 1 93 ? -14.243 -3.720 2.663 1.00 97.12 93 ALA A CA 1
ATOM 684 C C . ALA A 1 93 ? -14.029 -5.149 2.135 1.00 97.12 93 ALA A C 1
ATOM 686 O O . ALA A 1 93 ? -14.288 -5.418 0.964 1.00 97.12 93 ALA A O 1
ATOM 687 N N . ILE A 1 94 ? -13.651 -6.079 3.017 1.00 97.19 94 ILE A N 1
ATOM 688 C CA . ILE A 1 94 ? -13.487 -7.507 2.705 1.00 97.19 94 ILE A CA 1
ATOM 689 C C . ILE A 1 94 ? -14.818 -8.144 2.288 1.00 97.19 94 ILE A C 1
ATOM 691 O O . ILE A 1 94 ? -14.863 -8.875 1.305 1.00 97.19 94 ILE A O 1
ATOM 695 N N . ALA A 1 95 ? -15.914 -7.857 2.993 1.00 97.31 95 ALA A N 1
ATOM 696 C CA . ALA A 1 95 ? -17.231 -8.389 2.644 1.00 97.31 95 ALA A CA 1
ATOM 697 C C . ALA A 1 95 ? -17.711 -7.891 1.270 1.00 97.31 95 ALA A C 1
ATOM 699 O O . ALA A 1 95 ? -18.334 -8.639 0.522 1.00 97.31 95 ALA A O 1
ATOM 700 N N . ALA A 1 96 ? -17.406 -6.635 0.925 1.00 96.25 96 ALA A N 1
ATOM 701 C CA . ALA A 1 96 ? -17.721 -6.071 -0.384 1.00 96.25 96 ALA A CA 1
ATOM 702 C C . ALA A 1 96 ? -16.821 -6.626 -1.499 1.00 96.25 96 ALA A C 1
ATOM 704 O O . ALA A 1 96 ? -17.262 -6.739 -2.641 1.00 96.25 96 ALA A O 1
ATOM 705 N N . TYR A 1 97 ? -15.569 -6.960 -1.186 1.00 96.00 97 TYR A N 1
ATOM 706 C CA . TYR A 1 97 ? -14.624 -7.514 -2.144 1.00 96.00 97 TYR A CA 1
ATOM 707 C C . TYR A 1 97 ? -13.604 -8.434 -1.445 1.00 96.00 97 TYR A C 1
ATOM 709 O O . TYR A 1 97 ? -12.549 -7.979 -0.999 1.00 96.00 97 TYR A O 1
ATOM 717 N N . PRO A 1 98 ? -13.866 -9.754 -1.381 1.00 95.12 98 PRO A N 1
ATOM 718 C CA . PRO A 1 98 ? -13.021 -10.687 -0.626 1.00 95.12 98 PRO A CA 1
ATOM 719 C C . PRO A 1 98 ? -11.572 -10.786 -1.116 1.00 95.12 98 PRO A C 1
ATOM 721 O O . PRO A 1 98 ? -10.687 -11.171 -0.354 1.00 95.12 98 PRO A O 1
ATOM 724 N N . LYS A 1 99 ? -11.315 -10.412 -2.378 1.00 93.06 99 LYS A N 1
ATOM 725 C CA . LYS A 1 99 ? -9.975 -10.385 -2.988 1.00 93.06 99 LYS A CA 1
ATOM 726 C C . LYS A 1 99 ? -9.191 -9.097 -2.678 1.00 93.06 99 LYS A C 1
ATOM 728 O O . LYS A 1 99 ? -8.092 -8.917 -3.211 1.00 93.06 99 LYS A O 1
ATOM 733 N N . TYR A 1 100 ? -9.717 -8.200 -1.837 1.00 92.69 100 TYR A N 1
ATOM 734 C CA . TYR A 1 100 ? -9.044 -6.955 -1.468 1.00 92.69 100 TYR A CA 1
ATOM 735 C C . TYR A 1 100 ? -7.852 -7.218 -0.535 1.00 92.69 100 TYR A C 1
ATOM 737 O O . TYR A 1 100 ? -7.963 -7.154 0.688 1.00 92.69 100 TYR A O 1
ATOM 745 N N . ALA A 1 101 ? -6.689 -7.501 -1.121 1.00 90.31 101 ALA A N 1
ATOM 746 C CA . ALA A 1 101 ? -5.484 -7.873 -0.380 1.00 90.31 101 ALA A CA 1
ATOM 747 C C . ALA A 1 101 ? -5.074 -6.819 0.667 1.00 90.31 101 ALA A C 1
ATOM 749 O O . ALA A 1 101 ? -4.718 -7.172 1.789 1.00 90.31 101 ALA A O 1
ATOM 750 N N . LEU A 1 102 ? -5.192 -5.527 0.334 1.00 90.25 102 LEU A N 1
ATOM 751 C CA . LEU A 1 102 ? -4.874 -4.441 1.270 1.00 90.25 102 LEU A CA 1
ATOM 752 C C . LEU A 1 102 ? -5.799 -4.415 2.495 1.00 90.25 102 LEU A C 1
ATOM 754 O O . LEU A 1 102 ? -5.325 -4.165 3.599 1.00 90.25 102 LEU A O 1
ATOM 758 N N . ALA A 1 103 ? -7.092 -4.712 2.333 1.00 93.94 103 ALA A N 1
ATOM 759 C CA . ALA A 1 103 ? -8.028 -4.716 3.456 1.00 93.94 103 ALA A CA 1
ATOM 760 C C . ALA A 1 103 ? -7.722 -5.841 4.457 1.00 93.94 103 ALA A C 1
ATOM 762 O O . ALA A 1 103 ? -7.804 -5.629 5.666 1.00 93.94 103 ALA A O 1
ATOM 763 N N . TRP A 1 104 ? -7.313 -7.017 3.969 1.00 94.94 104 TRP A N 1
ATOM 764 C CA . TRP A 1 104 ? -6.839 -8.108 4.825 1.00 94.94 104 TRP A CA 1
ATOM 765 C C . TRP A 1 104 ? -5.552 -7.752 5.568 1.00 94.94 104 TRP A C 1
ATOM 767 O O . TRP A 1 104 ? -5.449 -7.998 6.770 1.00 94.94 104 TRP A O 1
ATOM 777 N N . LEU A 1 105 ? -4.591 -7.149 4.866 1.00 92.88 105 LEU A N 1
ATOM 778 C CA . LEU A 1 105 ? -3.314 -6.742 5.446 1.00 92.88 105 LEU A CA 1
ATOM 779 C C . LEU A 1 105 ? -3.500 -5.736 6.588 1.00 92.88 105 LEU A C 1
ATOM 781 O O . LEU A 1 105 ? -2.947 -5.916 7.674 1.00 92.88 105 LEU A O 1
ATOM 785 N N . GLU A 1 106 ? -4.301 -4.696 6.361 1.00 93.56 106 GLU A N 1
ATOM 786 C CA . GLU A 1 106 ? -4.547 -3.669 7.374 1.00 93.56 106 GLU A CA 1
ATOM 787 C C . GLU A 1 106 ? -5.403 -4.184 8.537 1.00 93.56 106 GLU A C 1
ATOM 789 O O . GLU A 1 106 ? -5.136 -3.836 9.688 1.00 93.56 106 GLU A O 1
ATOM 794 N N . LEU A 1 107 ? -6.354 -5.096 8.292 1.00 95.81 107 LEU A N 1
ATOM 795 C CA . LEU A 1 107 ? -7.067 -5.783 9.372 1.00 95.81 107 LEU A CA 1
ATOM 796 C C . LEU A 1 107 ? -6.100 -6.557 10.283 1.00 95.81 107 LEU A C 1
ATOM 798 O O . LEU A 1 107 ? -6.203 -6.448 11.505 1.00 95.81 107 LEU A O 1
ATOM 802 N N . GLY A 1 108 ? -5.156 -7.304 9.702 1.00 94.94 108 GLY A N 1
ATOM 803 C CA . GLY A 1 108 ? -4.150 -8.052 10.460 1.00 94.94 108 GLY A CA 1
ATOM 804 C C . GLY A 1 108 ? -3.247 -7.142 11.294 1.00 94.94 108 GLY A C 1
ATOM 805 O O . GLY A 1 108 ? -2.996 -7.428 12.463 1.00 94.94 108 GLY A O 1
ATOM 806 N N . ARG A 1 109 ? -2.824 -6.000 10.736 1.00 93.12 109 ARG A N 1
ATOM 807 C CA . ARG A 1 109 ? -2.046 -4.989 11.470 1.00 93.12 109 ARG A CA 1
ATOM 808 C C . ARG A 1 109 ? -2.802 -4.451 12.675 1.00 93.12 109 ARG A C 1
ATOM 810 O O . ARG A 1 109 ? -2.267 -4.479 13.775 1.00 93.12 109 ARG A O 1
ATOM 817 N N . VAL A 1 110 ? -4.053 -4.025 12.487 1.00 93.56 110 VAL A N 1
ATOM 818 C CA . VAL A 1 110 ? -4.869 -3.494 13.590 1.00 93.56 110 VAL A CA 1
ATOM 819 C C . VAL A 1 110 ? -5.132 -4.547 14.670 1.00 93.56 110 VAL A C 1
ATOM 821 O O . VAL A 1 110 ? -5.176 -4.215 15.853 1.00 93.56 110 VAL A O 1
ATOM 824 N N . GLN A 1 111 ? -5.299 -5.815 14.290 1.00 92.38 111 GLN A N 1
ATOM 825 C CA . GLN A 1 111 ? -5.444 -6.915 15.248 1.00 92.38 111 GLN A CA 1
ATOM 826 C C . GLN A 1 111 ? -4.163 -7.175 16.040 1.00 92.38 111 GLN A C 1
ATOM 828 O O . GLN A 1 111 ? -4.250 -7.453 17.233 1.00 92.38 111 GLN A O 1
ATOM 833 N N . ALA A 1 112 ? -2.997 -7.084 15.397 1.00 91.75 112 ALA A N 1
ATOM 834 C CA . ALA A 1 112 ? -1.714 -7.223 16.075 1.00 91.75 112 ALA A CA 1
ATOM 835 C C . ALA A 1 112 ? -1.514 -6.106 17.109 1.00 91.75 112 ALA A C 1
ATOM 837 O O . ALA A 1 112 ? -1.177 -6.400 18.245 1.00 91.75 112 ALA A O 1
ATOM 838 N N . THR A 1 113 ? -1.838 -4.855 16.763 1.00 86.19 113 THR A N 1
ATOM 839 C CA . THR A 1 113 ? -1.705 -3.704 17.680 1.00 86.19 113 THR A CA 1
ATOM 840 C C . THR A 1 113 ? -2.626 -3.777 18.906 1.00 86.19 113 THR A C 1
ATOM 842 O O . THR A 1 113 ? -2.359 -3.116 19.895 1.00 86.19 113 THR A O 1
ATOM 845 N N . GLN A 1 114 ? -3.729 -4.534 18.856 1.00 77.00 114 GLN A N 1
ATOM 846 C CA . GLN A 1 114 ? -4.634 -4.710 20.005 1.00 77.00 114 GLN A CA 1
ATOM 847 C C . GLN A 1 114 ? -4.292 -5.916 20.889 1.00 77.00 114 GLN A C 1
ATOM 849 O O . GLN A 1 114 ? -4.962 -6.129 21.898 1.00 77.00 114 GLN A O 1
ATOM 854 N N . LYS A 1 115 ? -3.326 -6.747 20.485 1.00 67.12 115 LYS A N 1
ATOM 855 C CA . LYS A 1 115 ? -2.858 -7.883 21.288 1.00 67.12 115 LYS A CA 1
ATOM 856 C C . LYS A 1 115 ? -1.679 -7.540 22.205 1.00 67.12 115 LYS A C 1
ATOM 858 O O . LYS A 1 115 ? -1.324 -8.398 23.011 1.00 67.12 115 LYS A O 1
ATOM 863 N N . ASP A 1 116 ? -1.136 -6.333 22.084 1.00 51.06 116 ASP A N 1
ATOM 864 C CA . ASP A 1 116 ? -0.124 -5.746 22.969 1.00 51.06 116 ASP A CA 1
ATOM 865 C C . ASP A 1 116 ? -0.787 -4.795 23.980 1.00 51.06 116 ASP A C 1
ATOM 867 O O . ASP A 1 116 ? -0.300 -4.726 25.131 1.00 51.06 116 ASP A O 1
#

Foldseek 3Di:
DDPPDPPPPQQPPWDFDDDPQWGWDTDRQDPDDDPDDGDPDDTDIDGPDDPDPDPQDPLQVPQDPQLVVLQVQLVVCVVVVVLVSSLVSLVSSCVSPVSNPVSVVVNVVSVVVVVD

Sequence (116 aa):
MKDGSSLIDLGTCELIADLAGYKAEPLRLTRTGDIGAVNVGTIVLRGAAPNQPFTVSLTSLAAPDKAKAAFEKGEEQKKKGKWSAAMDSFRKAIAAYPKYALAWLELGRVQATQKD

Secondary structure (DSSP, 8-state):
---------GGG-EE----TTEEEPPEE----SSTT-----PPPEEE--SS-SS---HHHHT--HHHHHHHHHHHHHHHTT-HHHHHHHHHHHHHH-TT-HHHHHHHHHHHHHT--